Protein AF-A0A1B8A954-F1 (afdb_monomer_lite)

Organism: Fusarium poae (NCBI:txid36050)

Radius of gyration: 18.17 Å; chains: 1; bounding box: 40×39×46 Å

Secondary structure (DSSP, 8-state):
-HHHHHHHHHHHHHH-TTTEEEEEEEESS--S-TTSPPEEEEEEEE--SSHHHHHHHHHTSTTTTTT--GGG--------------PPP--TT-PPP-

Sequence (98 aa):
MAYLIFREHRQRTNREPDYWLCAGVVVEKPTADLHEARFKYSTMIVSAPSKEDVLARLRDDCLYPAHWDVDNAEIEPFISVIRKGIDPPVVDGNLPAK

Foldseek 3Di:
DVVVQVVVLVVVCVVCCQFFVDKDWDFPDDDPDPVPTDTDGIDTDGDDPDPVVVLVVVCVGSCPPVNDPSVPDDDDDDDDDPPPPPPPPPDPDDDDDD

Structure (mmCIF, N/CA/C/O backbone):
data_AF-A0A1B8A954-F1
#
_entry.id   AF-A0A1B8A954-F1
#
loop_
_atom_site.group_PDB
_atom_site.id
_atom_site.type_symbol
_atom_site.label_atom_id
_atom_site.label_alt_id
_atom_site.label_comp_id
_atom_site.label_asym_id
_atom_site.label_entity_id
_atom_site.label_seq_id
_atom_site.pdbx_PDB_ins_code
_atom_site.Cartn_x
_atom_site.Cartn_y
_atom_site.Cartn_z
_atom_site.occupancy
_atom_site.B_iso_or_equiv
_atom_site.auth_seq_id
_atom_site.auth_comp_id
_atom_site.auth_asym_id
_atom_site.au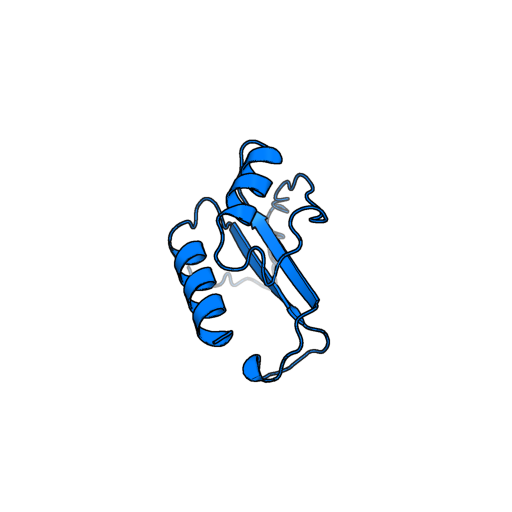th_atom_id
_atom_site.pdbx_PDB_model_num
ATOM 1 N N . MET A 1 1 ? 0.387 4.710 -20.873 1.00 54.06 1 MET A N 1
ATOM 2 C CA . MET A 1 1 ? -0.779 4.515 -19.979 1.00 54.06 1 MET A CA 1
ATOM 3 C C . MET A 1 1 ? -0.390 4.280 -18.521 1.00 54.06 1 MET A C 1
ATOM 5 O O . MET A 1 1 ? -0.962 4.957 -17.682 1.00 54.06 1 MET A O 1
ATOM 9 N N . ALA A 1 2 ? 0.597 3.428 -18.207 1.00 61.91 2 ALA A N 1
ATOM 10 C CA . ALA A 1 2 ? 1.001 3.123 -16.822 1.00 61.91 2 ALA A CA 1
ATOM 11 C C . ALA A 1 2 ? 1.303 4.359 -15.940 1.00 61.91 2 ALA A C 1
ATOM 13 O O . ALA A 1 2 ? 0.857 4.427 -14.801 1.00 61.91 2 ALA A O 1
ATOM 14 N N . TYR A 1 3 ? 1.967 5.390 -16.482 1.00 70.38 3 TYR A N 1
ATOM 15 C CA . TYR A 1 3 ? 2.256 6.634 -15.746 1.00 70.38 3 TYR A CA 1
ATOM 16 C C . TYR A 1 3 ? 1.003 7.343 -15.195 1.00 70.38 3 TYR A C 1
ATOM 18 O O . TYR A 1 3 ? 1.038 7.906 -14.102 1.00 70.38 3 TYR A O 1
ATOM 26 N N . LEU A 1 4 ? -0.114 7.313 -15.932 1.00 77.88 4 LEU A N 1
ATOM 27 C CA . LEU A 1 4 ? -1.354 7.964 -15.502 1.00 77.88 4 LEU A CA 1
ATOM 28 C C . LEU A 1 4 ? -1.988 7.229 -14.316 1.00 77.88 4 LEU A C 1
ATOM 30 O O . LEU A 1 4 ? -2.454 7.892 -13.395 1.00 77.88 4 LEU A O 1
ATOM 34 N N . ILE A 1 5 ? -1.922 5.895 -14.312 1.00 85.56 5 ILE A N 1
ATOM 35 C CA . ILE A 1 5 ? -2.453 5.045 -13.239 1.00 85.56 5 ILE A CA 1
ATOM 36 C C . ILE A 1 5 ? -1.659 5.264 -11.946 1.00 85.56 5 ILE A C 1
ATOM 38 O O . ILE A 1 5 ? -2.246 5.532 -10.905 1.00 85.56 5 ILE A O 1
ATOM 42 N N . PHE A 1 6 ? -0.321 5.275 -12.000 1.00 87.25 6 PHE A N 1
ATOM 43 C CA . PHE A 1 6 ? 0.496 5.557 -10.808 1.00 87.25 6 PHE A CA 1
ATOM 44 C C . PHE A 1 6 ? 0.262 6.964 -10.246 1.00 87.25 6 PHE A C 1
ATOM 46 O O . PHE A 1 6 ? 0.266 7.169 -9.030 1.00 87.25 6 PHE A O 1
ATOM 53 N N . ARG A 1 7 ? 0.037 7.951 -11.122 1.00 90.00 7 ARG A N 1
ATOM 54 C CA . ARG A 1 7 ? -0.309 9.308 -10.695 1.00 90.00 7 ARG A CA 1
ATOM 55 C C . ARG A 1 7 ? -1.670 9.348 -10.004 1.00 90.00 7 ARG A C 1
ATOM 57 O O . ARG A 1 7 ? -1.799 10.060 -9.012 1.00 90.00 7 ARG A O 1
ATOM 64 N N . GLU A 1 8 ? -2.654 8.621 -10.522 1.00 93.50 8 GLU A N 1
ATOM 65 C CA . GLU A 1 8 ? -3.981 8.511 -9.917 1.00 93.50 8 GLU A CA 1
ATOM 66 C C . GLU A 1 8 ? -3.922 7.808 -8.560 1.00 93.50 8 GLU A C 1
ATOM 68 O O . GLU A 1 8 ? -4.420 8.366 -7.585 1.00 93.50 8 GLU A O 1
ATOM 73 N N . HIS A 1 9 ? -3.238 6.663 -8.466 1.00 93.00 9 HIS A N 1
ATOM 74 C CA . HIS A 1 9 ? -3.000 5.965 -7.202 1.00 93.00 9 HIS A CA 1
ATOM 75 C C . HIS A 1 9 ? -2.427 6.927 -6.154 1.00 93.00 9 HIS A C 1
ATOM 77 O O . HIS A 1 9 ? -3.031 7.134 -5.105 1.00 93.00 9 HIS A O 1
ATOM 83 N N . ARG A 1 10 ? -1.343 7.643 -6.489 1.00 92.12 10 ARG A N 1
ATOM 84 C CA . ARG A 1 10 ? -0.732 8.641 -5.594 1.00 92.12 10 ARG A CA 1
ATOM 85 C C . ARG A 1 10 ? -1.695 9.766 -5.191 1.00 92.12 10 ARG A C 1
ATOM 87 O O . ARG A 1 10 ? -1.617 10.297 -4.089 1.00 92.12 10 ARG A O 1
ATOM 94 N N . GLN A 1 11 ? -2.584 10.188 -6.088 1.00 94.31 11 GLN A N 1
ATOM 95 C CA . GLN A 1 11 ? -3.591 11.202 -5.762 1.00 94.31 11 GLN A CA 1
ATOM 96 C C . GLN A 1 11 ? -4.657 10.663 -4.806 1.00 94.31 11 GLN A C 1
ATOM 98 O O . GLN A 1 11 ? -5.090 11.407 -3.929 1.00 94.31 11 GLN A O 1
ATOM 103 N N . ARG A 1 12 ? -5.069 9.399 -4.960 1.00 92.12 12 ARG A N 1
ATOM 104 C CA . ARG A 1 12 ? -5.998 8.728 -4.043 1.00 92.12 12 ARG A CA 1
ATOM 105 C C . ARG A 1 12 ? -5.363 8.566 -2.662 1.00 92.12 12 ARG A C 1
ATOM 107 O O . ARG A 1 12 ? -5.963 9.006 -1.689 1.00 92.12 12 ARG A O 1
ATOM 114 N N . THR A 1 13 ? -4.123 8.074 -2.584 1.00 92.94 13 THR A N 1
ATOM 115 C CA . THR A 1 13 ? -3.424 7.902 -1.299 1.00 92.94 13 THR A CA 1
ATOM 116 C C . THR A 1 13 ? -3.266 9.221 -0.544 1.00 92.94 13 THR A C 1
ATOM 118 O O . THR A 1 13 ? -3.537 9.289 0.649 1.00 92.94 13 THR A O 1
ATOM 121 N N . ASN A 1 14 ? -2.918 10.307 -1.245 1.00 92.19 14 ASN A N 1
ATOM 122 C CA . ASN A 1 14 ? -2.749 11.631 -0.635 1.00 92.19 14 ASN A CA 1
ATOM 123 C C . ASN A 1 14 ? -4.053 12.249 -0.099 1.00 92.19 14 ASN A C 1
ATOM 125 O O . ASN A 1 14 ? -3.990 13.193 0.687 1.00 92.19 14 ASN A O 1
ATOM 129 N N . ARG A 1 15 ? -5.227 11.780 -0.543 1.00 94.12 15 ARG A N 1
ATOM 130 C CA . ARG A 1 15 ? -6.534 12.260 -0.059 1.00 94.12 15 ARG A CA 1
ATOM 131 C C . ARG A 1 15 ? -7.012 11.530 1.192 1.00 94.12 15 ARG A C 1
ATOM 133 O O . ARG A 1 15 ? -7.926 12.016 1.847 1.00 94.12 15 ARG A O 1
ATOM 140 N N . GLU A 1 16 ? -6.396 10.400 1.519 1.00 92.88 16 GLU A N 1
ATOM 141 C CA . GLU A 1 16 ? -6.775 9.528 2.631 1.00 92.88 16 GLU A CA 1
ATOM 142 C C . GLU A 1 16 ? -5.576 9.320 3.580 1.00 92.88 16 GLU A C 1
ATOM 144 O O . GLU A 1 16 ? -5.148 8.182 3.795 1.00 92.88 16 GLU A O 1
ATOM 149 N N . PRO A 1 17 ? -4.992 10.400 4.141 1.00 89.88 17 PRO A N 1
ATOM 150 C CA . PRO A 1 17 ? -3.779 10.305 4.958 1.00 89.88 17 PRO A CA 1
ATOM 151 C C . PRO A 1 17 ? -3.980 9.492 6.245 1.00 89.88 17 PRO A C 1
ATOM 153 O O . PRO A 1 17 ? -3.018 8.941 6.771 1.00 89.88 17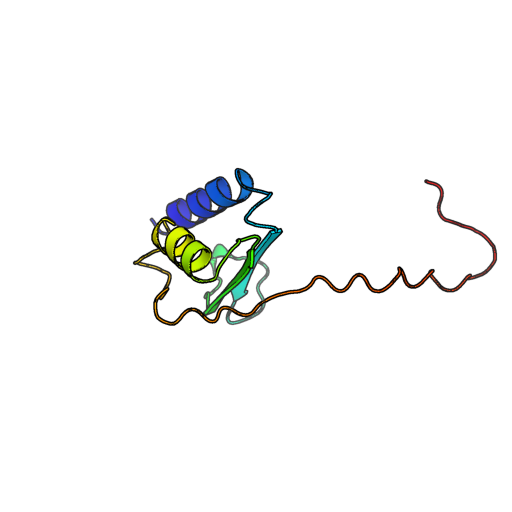 PRO A O 1
ATOM 156 N N . ASP A 1 18 ? -5.220 9.379 6.728 1.00 91.06 18 ASP A 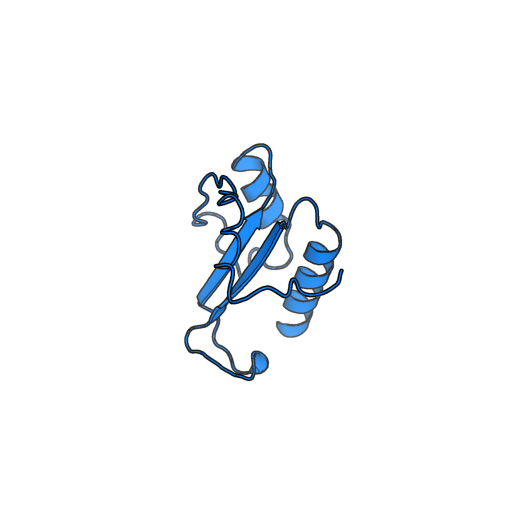N 1
ATOM 157 C CA . ASP A 1 18 ? -5.558 8.581 7.911 1.00 91.06 18 ASP A CA 1
ATOM 158 C C . ASP A 1 18 ? -5.568 7.074 7.622 1.00 91.06 18 ASP A C 1
ATOM 160 O O . ASP A 1 18 ? -5.388 6.275 8.538 1.00 91.06 18 ASP A O 1
ATOM 164 N N . TYR A 1 19 ? -5.760 6.681 6.357 1.00 94.44 19 TYR A N 1
ATOM 165 C CA . TYR A 1 19 ? -5.673 5.288 5.923 1.00 94.44 19 TYR A CA 1
ATOM 166 C C . TYR A 1 19 ? -4.251 4.951 5.461 1.00 94.44 19 TYR A C 1
ATOM 168 O O . TYR A 1 19 ? -3.672 3.986 5.949 1.00 94.44 19 TYR A O 1
ATOM 176 N N . TRP A 1 20 ? -3.655 5.741 4.560 1.00 94.56 20 TRP A N 1
ATOM 177 C CA . TRP A 1 20 ? -2.326 5.482 3.987 1.00 94.56 20 TRP A CA 1
ATOM 178 C C . TRP A 1 20 ? -1.209 6.123 4.817 1.00 94.56 20 TRP A C 1
ATOM 180 O O . TRP A 1 20 ? -0.659 7.160 4.448 1.00 94.56 20 TRP A O 1
ATOM 190 N N . LEU A 1 21 ? -0.842 5.482 5.928 1.00 92.69 21 LEU A N 1
ATOM 191 C CA . LEU A 1 21 ? 0.169 6.002 6.859 1.00 92.69 21 LEU A CA 1
ATOM 192 C C . LEU A 1 21 ? 1.578 6.041 6.244 1.00 92.69 21 LEU A C 1
ATOM 194 O O . LEU A 1 21 ? 2.364 6.946 6.514 1.00 92.69 21 LEU A O 1
ATOM 198 N N . CYS A 1 22 ? 1.910 5.044 5.424 1.00 90.44 22 CYS A N 1
ATOM 199 C CA . CYS A 1 22 ? 3.136 4.992 4.633 1.00 90.44 22 CYS A CA 1
ATOM 200 C C . CYS A 1 22 ? 2.879 4.156 3.379 1.00 90.44 22 CYS A C 1
ATOM 202 O O . CYS A 1 22 ? 2.264 3.097 3.469 1.00 90.44 22 CYS A O 1
ATOM 204 N N . ALA A 1 23 ? 3.352 4.600 2.216 1.00 91.12 23 ALA A N 1
ATOM 205 C CA . ALA A 1 23 ? 3.221 3.855 0.968 1.00 91.12 23 ALA A CA 1
ATOM 206 C C . ALA A 1 23 ? 4.465 4.045 0.097 1.00 91.12 23 ALA A C 1
ATOM 208 O O . ALA A 1 23 ? 4.980 5.155 -0.047 1.00 91.12 23 ALA A O 1
ATOM 209 N N . GLY A 1 24 ? 4.939 2.958 -0.506 1.00 88.88 24 GLY A N 1
ATOM 210 C CA . GLY A 1 24 ? 6.104 2.972 -1.376 1.00 88.88 24 GLY A CA 1
ATOM 211 C C . GLY A 1 24 ? 6.149 1.782 -2.325 1.00 88.88 24 GLY A C 1
ATOM 212 O O . GLY A 1 24 ? 5.426 0.796 -2.180 1.00 88.88 24 GLY A O 1
ATOM 213 N N . VAL A 1 25 ? 7.029 1.883 -3.316 1.00 89.69 25 VAL A N 1
ATOM 214 C CA . VAL A 1 25 ? 7.333 0.802 -4.255 1.00 89.69 25 VAL A CA 1
ATOM 215 C C . VAL A 1 25 ? 8.741 0.291 -4.000 1.00 89.69 25 VAL A C 1
ATOM 217 O O . VAL A 1 25 ? 9.669 1.070 -3.781 1.00 89.69 25 VAL A O 1
ATOM 220 N N . VAL A 1 26 ? 8.908 -1.024 -4.042 1.00 90.81 26 VAL A N 1
ATOM 221 C CA . VAL A 1 26 ? 10.219 -1.662 -4.003 1.00 90.81 26 VAL A CA 1
ATOM 222 C C . VAL A 1 26 ? 10.692 -1.888 -5.432 1.00 90.81 26 VAL A C 1
ATOM 224 O O . VAL A 1 26 ? 10.010 -2.521 -6.238 1.00 90.81 26 VAL A O 1
ATOM 227 N N . VAL A 1 27 ? 11.871 -1.359 -5.751 1.00 91.06 27 VAL A N 1
ATOM 228 C CA . VAL A 1 27 ? 12.504 -1.467 -7.073 1.00 91.06 27 VAL A CA 1
ATOM 229 C C . VAL A 1 27 ? 13.468 -2.654 -7.132 1.00 91.06 27 VAL A C 1
ATOM 231 O O . VAL A 1 27 ? 14.019 -3.083 -6.118 1.00 91.06 27 VAL A O 1
ATOM 234 N N . GLU A 1 28 ? 13.701 -3.204 -8.325 1.00 91.62 28 GLU A N 1
ATOM 235 C CA . GLU A 1 28 ? 14.635 -4.321 -8.505 1.00 91.62 28 GLU A CA 1
ATOM 236 C C . GLU A 1 28 ? 16.084 -3.940 -8.187 1.00 91.62 28 GLU A C 1
ATOM 238 O O . GLU A 1 28 ? 16.810 -4.745 -7.597 1.00 91.62 28 GLU A O 1
ATOM 243 N N . LYS A 1 29 ? 16.486 -2.724 -8.570 1.00 89.94 29 LYS A N 1
ATOM 244 C CA . LYS A 1 29 ? 17.813 -2.145 -8.349 1.00 89.94 29 LYS A CA 1
ATOM 245 C C . LYS A 1 29 ? 17.663 -0.674 -7.946 1.00 89.94 29 LYS A C 1
ATOM 247 O O . LYS A 1 29 ? 16.764 -0.017 -8.473 1.00 89.94 29 LYS A O 1
ATOM 252 N N . PRO A 1 30 ? 18.526 -0.145 -7.059 1.00 87.44 30 PRO A N 1
ATOM 253 C CA . PRO A 1 30 ? 18.563 1.285 -6.772 1.00 87.44 30 PRO A CA 1
ATOM 254 C C . PRO A 1 30 ? 18.741 2.094 -8.061 1.00 87.44 30 PRO A C 1
ATOM 256 O O . PRO A 1 30 ? 19.574 1.749 -8.897 1.00 87.44 30 PRO A O 1
ATOM 259 N N . THR A 1 31 ? 17.965 3.161 -8.217 1.00 83.69 31 THR A N 1
ATOM 260 C CA . THR A 1 31 ? 18.025 4.057 -9.376 1.00 83.69 31 THR A CA 1
ATOM 261 C C . THR A 1 31 ? 17.732 5.486 -8.941 1.00 83.69 31 THR A C 1
ATOM 263 O O . THR A 1 31 ? 16.983 5.705 -7.988 1.00 83.69 31 THR A O 1
ATOM 266 N N . ALA A 1 32 ? 18.341 6.449 -9.631 1.00 82.75 32 ALA A N 1
ATOM 267 C CA . ALA A 1 32 ? 18.041 7.866 -9.462 1.00 82.75 32 ALA A CA 1
ATOM 268 C C . ALA A 1 32 ? 16.781 8.285 -10.240 1.00 82.75 32 ALA A C 1
ATOM 270 O O . ALA A 1 32 ? 16.120 9.243 -9.846 1.00 82.75 32 ALA A O 1
ATOM 271 N N . ASP A 1 33 ? 16.436 7.557 -11.309 1.00 82.44 33 ASP A N 1
ATOM 272 C CA . ASP A 1 33 ? 15.238 7.794 -12.113 1.00 82.44 33 ASP A CA 1
ATOM 273 C C . ASP A 1 33 ? 14.257 6.620 -11.989 1.00 82.44 33 ASP A C 1
ATOM 275 O O . ASP A 1 33 ? 14.557 5.476 -12.345 1.00 82.44 33 ASP A O 1
ATOM 279 N N . LEU A 1 34 ? 13.063 6.915 -11.473 1.00 75.50 34 LEU A N 1
ATOM 280 C CA . LEU A 1 34 ? 11.985 5.943 -11.313 1.00 75.50 34 LEU A CA 1
ATOM 281 C C . LEU A 1 34 ? 11.272 5.612 -12.629 1.00 75.50 34 LEU A C 1
ATOM 283 O O . LEU A 1 34 ? 10.576 4.601 -12.687 1.00 75.50 34 LEU A O 1
ATOM 287 N N . HIS A 1 35 ? 11.438 6.415 -13.683 1.00 78.56 35 HIS A N 1
ATOM 288 C CA . HIS A 1 35 ? 10.858 6.135 -14.997 1.00 78.56 35 HIS A CA 1
ATOM 289 C C . HIS A 1 35 ? 11.497 4.920 -15.681 1.00 78.56 35 HIS A C 1
ATOM 291 O O . HIS A 1 35 ? 10.832 4.244 -16.464 1.00 78.56 35 HIS A O 1
ATOM 297 N N . GLU A 1 36 ? 12.751 4.616 -15.345 1.00 80.06 36 GLU A N 1
ATOM 298 C CA . GLU A 1 36 ? 13.495 3.458 -15.855 1.00 80.06 36 GLU A CA 1
ATOM 299 C C . GLU A 1 36 ? 13.498 2.275 -14.870 1.00 80.06 36 GLU A C 1
ATOM 301 O O . GLU A 1 36 ? 14.037 1.203 -15.156 1.00 80.06 36 GLU A O 1
ATOM 306 N N . ALA A 1 37 ? 12.896 2.452 -13.691 1.00 84.31 37 ALA A N 1
ATOM 307 C CA . ALA A 1 37 ? 12.878 1.439 -12.649 1.00 84.31 37 ALA A CA 1
ATOM 308 C C . ALA A 1 37 ? 11.973 0.258 -13.014 1.00 84.31 37 ALA A C 1
ATOM 310 O O . ALA A 1 37 ? 10.834 0.418 -13.452 1.00 84.31 37 ALA A O 1
ATOM 311 N N . ARG A 1 38 ? 12.444 -0.953 -12.708 1.00 86.56 38 ARG A N 1
ATOM 312 C CA . ARG A 1 38 ? 11.589 -2.141 -12.636 1.00 86.56 38 ARG A CA 1
ATOM 313 C C . ARG A 1 38 ? 11.057 -2.301 -11.216 1.00 86.56 38 ARG A C 1
ATOM 315 O O . ARG A 1 38 ? 11.843 -2.330 -10.267 1.00 86.56 38 ARG A O 1
ATOM 322 N N . PHE A 1 39 ? 9.739 -2.394 -11.071 1.00 88.19 39 PHE A N 1
ATOM 323 C CA . PHE A 1 39 ? 9.064 -2.549 -9.781 1.00 88.19 39 PHE A CA 1
ATOM 324 C C . PHE A 1 39 ? 8.900 -4.027 -9.425 1.00 88.19 39 PHE A C 1
ATOM 326 O O . PHE A 1 39 ? 8.518 -4.827 -10.274 1.00 88.19 39 PHE A O 1
ATOM 333 N N . LYS A 1 40 ? 9.190 -4.378 -8.168 1.00 90.31 40 LYS A N 1
ATOM 334 C CA . LYS A 1 40 ? 8.995 -5.726 -7.618 1.00 90.31 40 LYS A CA 1
ATOM 335 C C . LYS A 1 40 ? 7.624 -5.865 -6.965 1.00 90.31 40 LYS A C 1
ATOM 337 O O . LYS A 1 40 ? 6.872 -6.760 -7.318 1.00 90.31 40 LYS A O 1
ATOM 342 N N . TYR A 1 41 ? 7.322 -4.993 -6.007 1.00 91.38 41 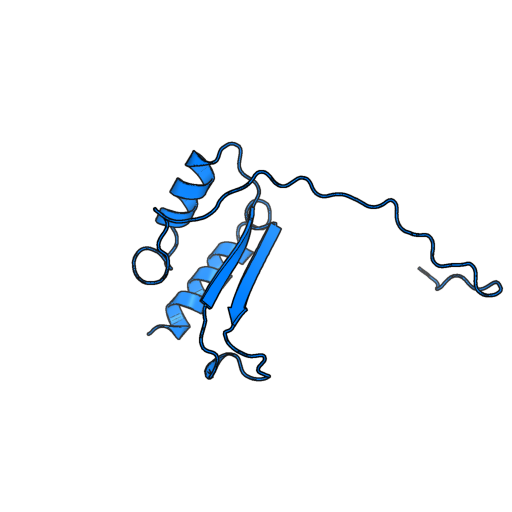TYR A N 1
ATOM 343 C CA . TYR A 1 41 ? 6.075 -5.002 -5.243 1.00 91.38 41 TYR A CA 1
ATOM 344 C C . TYR A 1 41 ? 5.858 -3.649 -4.556 1.00 91.38 41 TYR A C 1
ATOM 346 O O . TYR A 1 41 ? 6.774 -2.826 -4.467 1.00 91.38 41 TYR A O 1
ATOM 354 N N . SER A 1 42 ? 4.644 -3.419 -4.062 1.00 92.81 42 SER A N 1
ATOM 355 C CA . SER A 1 42 ? 4.312 -2.282 -3.200 1.00 92.81 42 SER A CA 1
ATOM 356 C C . SER A 1 42 ? 4.476 -2.669 -1.730 1.00 92.81 42 SER A C 1
ATOM 358 O O . SER A 1 42 ? 4.199 -3.802 -1.353 1.00 92.81 42 SER A O 1
ATOM 360 N N . THR A 1 43 ? 4.913 -1.730 -0.894 1.00 94.75 43 THR A N 1
ATOM 361 C CA . THR A 1 43 ? 4.931 -1.875 0.567 1.00 94.75 43 THR A CA 1
ATOM 362 C C . THR A 1 43 ? 4.202 -0.700 1.198 1.00 94.75 43 THR A C 1
ATOM 364 O O . THR A 1 43 ? 4.302 0.434 0.719 1.00 94.75 43 THR A O 1
ATOM 367 N N . MET A 1 44 ? 3.421 -0.976 2.236 1.00 94.69 44 MET A N 1
ATOM 368 C CA . MET A 1 44 ? 2.538 0.008 2.841 1.00 94.69 44 MET A CA 1
ATOM 369 C C . MET A 1 44 ? 2.295 -0.283 4.317 1.00 94.69 44 MET A C 1
ATOM 371 O O . MET A 1 44 ? 2.277 -1.434 4.744 1.00 94.69 44 MET A O 1
ATOM 375 N N . ILE A 1 45 ? 2.075 0.784 5.076 1.00 95.44 45 ILE A N 1
ATOM 376 C CA . ILE A 1 45 ? 1.497 0.749 6.414 1.00 95.44 45 ILE A CA 1
ATOM 377 C C . ILE A 1 45 ? 0.149 1.445 6.290 1.00 95.44 45 ILE A C 1
ATOM 379 O O . ILE A 1 45 ? 0.094 2.603 5.868 1.00 95.44 45 ILE A O 1
ATOM 383 N N . VAL A 1 46 ? -0.922 0.736 6.640 1.00 95.69 46 VAL A N 1
ATOM 384 C CA . VAL A 1 46 ? -2.289 1.250 6.549 1.00 95.69 46 VAL A CA 1
ATOM 385 C C . VAL A 1 46 ? -3.011 1.160 7.887 1.00 95.69 46 VAL A C 1
ATOM 387 O O . VAL A 1 46 ? -2.704 0.293 8.705 1.00 95.69 46 VAL A O 1
ATOM 390 N N . SER A 1 47 ? -3.968 2.058 8.106 1.00 95.62 47 SER A N 1
ATOM 391 C CA . SER A 1 47 ? -4.880 2.018 9.249 1.00 95.62 47 SER A CA 1
ATOM 392 C C . SER A 1 47 ? -6.215 1.417 8.817 1.00 95.62 47 SER A C 1
ATOM 394 O O . SER A 1 47 ? -6.922 2.000 7.998 1.00 95.62 47 SER A O 1
ATOM 396 N N . ALA A 1 48 ? -6.564 0.252 9.355 1.00 96.19 48 ALA A N 1
ATOM 397 C CA . ALA A 1 48 ? -7.822 -0.428 9.062 1.00 96.19 48 ALA A CA 1
ATOM 398 C C . ALA A 1 48 ? -8.296 -1.235 10.283 1.00 96.19 48 ALA A C 1
ATOM 400 O O . ALA A 1 48 ? -7.459 -1.692 11.066 1.00 96.19 48 ALA A O 1
ATOM 401 N N . PRO A 1 49 ? -9.616 -1.439 10.458 1.00 95.31 49 PRO A N 1
ATOM 402 C CA . PRO A 1 49 ? -10.134 -2.201 11.591 1.00 95.31 49 PRO A CA 1
ATOM 403 C C . PRO A 1 49 ? -9.990 -3.719 11.420 1.00 95.31 49 PRO A C 1
ATOM 405 O O . PRO A 1 49 ? -10.043 -4.445 12.412 1.00 95.31 49 PRO A O 1
ATOM 408 N N . SER A 1 50 ? -9.795 -4.208 10.192 1.00 96.25 50 SER A N 1
ATOM 409 C CA . SER A 1 50 ? -9.639 -5.633 9.894 1.00 96.25 50 SER A CA 1
ATOM 410 C C . SER A 1 50 ? -8.785 -5.877 8.646 1.00 96.25 50 SER A C 1
ATOM 412 O O . SER A 1 50 ? -8.540 -4.966 7.851 1.00 96.25 50 SER A O 1
ATOM 414 N N . LYS A 1 51 ? -8.346 -7.127 8.449 1.00 95.75 51 LYS A N 1
ATOM 415 C CA . LYS A 1 51 ? -7.648 -7.551 7.224 1.00 95.75 51 LYS A CA 1
ATOM 416 C C . LYS A 1 51 ? -8.581 -7.500 6.012 1.00 95.75 51 LYS A C 1
ATOM 418 O O . LYS A 1 51 ? -8.149 -7.182 4.907 1.00 95.75 51 LYS A O 1
ATOM 423 N N . GLU A 1 52 ? -9.855 -7.801 6.216 1.00 96.56 52 GLU A N 1
ATOM 424 C CA . GLU A 1 52 ? -10.895 -7.800 5.193 1.00 96.56 52 GLU A CA 1
ATOM 425 C C . GLU A 1 52 ? -11.102 -6.394 4.623 1.00 96.56 52 GLU A C 1
ATOM 427 O O . GLU A 1 52 ? -11.195 -6.241 3.405 1.00 96.56 52 GLU A O 1
ATOM 432 N N . ASP A 1 53 ? -11.076 -5.368 5.478 1.00 96.69 53 ASP A N 1
ATOM 433 C CA . ASP A 1 53 ? -11.163 -3.968 5.051 1.00 96.69 53 ASP A CA 1
ATOM 434 C C . ASP A 1 53 ? -9.940 -3.544 4.230 1.00 96.69 53 ASP A C 1
ATOM 436 O O . ASP A 1 53 ? -10.083 -2.842 3.226 1.00 96.69 53 ASP A O 1
ATOM 440 N N . VAL A 1 54 ? -8.742 -4.024 4.594 1.00 97.06 54 VAL A N 1
ATOM 441 C CA . VAL A 1 54 ? -7.529 -3.800 3.790 1.00 97.06 54 VAL A CA 1
ATOM 442 C C . VAL A 1 54 ? -7.701 -4.408 2.402 1.00 97.06 54 VAL A C 1
ATOM 444 O O . VAL A 1 54 ? -7.513 -3.725 1.397 1.00 97.06 54 VAL A O 1
ATOM 447 N N . LEU A 1 55 ? -8.107 -5.678 2.323 1.00 97.00 55 LEU A N 1
ATOM 448 C CA . LEU A 1 55 ? -8.305 -6.368 1.048 1.00 97.00 55 LEU A CA 1
ATOM 449 C C . LEU A 1 55 ? -9.386 -5.695 0.192 1.00 97.00 55 LEU A C 1
ATOM 451 O O . LEU A 1 55 ? -9.206 -5.555 -1.017 1.00 97.00 55 LEU A O 1
ATOM 455 N N . ALA A 1 56 ? -10.494 -5.260 0.796 1.00 96.56 56 ALA A N 1
ATOM 456 C CA . ALA A 1 56 ? -11.545 -4.528 0.097 1.00 96.56 56 ALA A CA 1
ATOM 457 C C . ALA A 1 56 ? -11.015 -3.208 -0.482 1.00 96.56 56 ALA A C 1
ATOM 459 O O . ALA A 1 56 ? -11.219 -2.932 -1.665 1.00 96.56 56 ALA A O 1
ATOM 460 N N . ARG A 1 57 ? -10.258 -2.435 0.308 1.00 95.75 57 ARG A N 1
ATOM 461 C CA . ARG A 1 57 ? -9.675 -1.170 -0.150 1.00 95.75 57 ARG A CA 1
ATOM 462 C C . ARG A 1 57 ? -8.626 -1.363 -1.245 1.00 95.75 57 ARG A C 1
ATOM 464 O O . ARG A 1 57 ? -8.562 -0.535 -2.153 1.00 95.75 57 ARG A O 1
ATOM 471 N N . LEU A 1 58 ? -7.824 -2.429 -1.186 1.00 95.56 58 LEU A N 1
ATOM 472 C CA . LEU A 1 58 ? -6.849 -2.760 -2.231 1.00 95.56 58 LEU A CA 1
ATOM 473 C C . LEU A 1 58 ? -7.527 -3.139 -3.553 1.00 95.56 58 LEU A C 1
ATOM 475 O O . LEU A 1 58 ? -7.056 -2.723 -4.609 1.00 95.56 58 LEU A O 1
ATOM 479 N N . ARG A 1 59 ? -8.644 -3.879 -3.505 1.00 97.06 59 ARG A N 1
ATOM 480 C CA . ARG A 1 59 ? -9.427 -4.233 -4.704 1.00 97.06 59 ARG A CA 1
ATOM 481 C C . ARG A 1 59 ? -10.145 -3.036 -5.339 1.00 97.06 59 ARG A C 1
ATOM 483 O O . ARG A 1 59 ? -10.450 -3.090 -6.524 1.00 97.06 59 ARG A O 1
ATOM 490 N N . ASP A 1 60 ? -10.394 -1.970 -4.581 1.00 95.94 60 ASP A N 1
ATOM 491 C CA . ASP A 1 60 ? -10.969 -0.710 -5.083 1.00 95.94 60 ASP A CA 1
ATOM 492 C C . ASP A 1 60 ? -9.918 0.247 -5.700 1.00 95.94 60 ASP A C 1
ATOM 494 O O . ASP A 1 60 ? -10.244 1.255 -6.337 1.00 95.94 60 ASP A O 1
ATOM 498 N N . ASP A 1 61 ? -8.622 -0.043 -5.538 1.00 95.38 61 ASP A N 1
ATOM 499 C CA . ASP A 1 61 ? -7.565 0.800 -6.094 1.00 95.38 61 ASP A CA 1
ATOM 500 C C . ASP A 1 61 ? -7.394 0.612 -7.610 1.00 95.38 61 ASP A C 1
ATOM 502 O O . ASP A 1 61 ? -7.515 -0.486 -8.144 1.00 95.38 61 ASP A O 1
ATOM 506 N N . CYS A 1 62 ? -7.018 1.688 -8.307 1.00 94.62 62 CYS A N 1
ATOM 507 C CA . CYS A 1 62 ? -6.739 1.676 -9.745 1.00 94.62 62 CYS A CA 1
ATOM 508 C C . CYS A 1 62 ? -5.553 0.784 -10.160 1.00 94.62 62 CYS A C 1
ATOM 510 O O . CYS A 1 62 ? -5.389 0.504 -11.349 1.00 94.62 62 CYS A O 1
ATOM 512 N N . LEU A 1 63 ? -4.713 0.352 -9.212 1.00 93.06 63 LEU A N 1
ATOM 513 C CA . LEU A 1 63 ? -3.661 -0.636 -9.452 1.00 93.06 63 LEU A CA 1
ATOM 514 C C . LEU A 1 63 ? -4.194 -2.077 -9.508 1.00 93.06 63 LEU A C 1
ATOM 516 O O . LEU A 1 63 ? -3.560 -2.926 -10.137 1.00 93.06 63 LEU A O 1
ATOM 520 N N . TYR A 1 64 ? -5.361 -2.367 -8.931 1.00 95.00 64 TYR A N 1
ATOM 521 C CA . TYR A 1 64 ? -6.034 -3.654 -9.093 1.00 95.00 64 TYR A CA 1
ATOM 522 C C . TYR A 1 64 ? -6.955 -3.634 -10.333 1.00 95.00 64 TYR A C 1
ATOM 524 O O . TYR A 1 64 ? -7.597 -2.619 -10.606 1.00 95.00 64 TYR A O 1
ATOM 532 N N . PRO A 1 65 ? -7.043 -4.723 -11.124 1.00 93.69 65 PRO A N 1
ATOM 533 C CA . PRO A 1 65 ? -6.316 -5.993 -11.003 1.00 93.69 65 PRO A CA 1
ATOM 534 C C . PRO A 1 65 ? -5.003 -6.049 -11.801 1.00 93.69 65 PRO A C 1
ATOM 536 O O . PRO A 1 65 ? -4.317 -7.064 -11.789 1.00 93.69 65 PRO A O 1
ATOM 539 N N . ALA A 1 66 ? -4.654 -4.997 -12.546 1.00 91.62 66 ALA A N 1
ATOM 540 C CA . ALA A 1 66 ? -3.590 -5.072 -13.551 1.00 91.62 66 ALA A CA 1
ATOM 541 C C . ALA A 1 66 ? -2.163 -5.110 -12.972 1.00 91.62 66 ALA A C 1
ATOM 543 O O . ALA A 1 66 ? -1.256 -5.641 -13.612 1.00 91.62 66 ALA A O 1
ATOM 544 N N . HIS A 1 67 ? -1.947 -4.514 -11.799 1.00 90.88 67 HIS A N 1
ATOM 545 C CA . HIS A 1 67 ? -0.626 -4.343 -11.191 1.00 90.88 67 HIS A CA 1
ATOM 546 C C . HIS A 1 67 ? -0.487 -5.004 -9.820 1.00 90.88 67 HIS A C 1
ATOM 548 O O . HIS A 1 67 ? 0.639 -5.231 -9.378 1.00 90.88 67 HIS A O 1
ATOM 554 N N . TRP A 1 68 ? -1.598 -5.310 -9.153 1.00 92.62 68 TRP A N 1
ATOM 555 C CA . TRP A 1 68 ? -1.602 -5.956 -7.847 1.00 92.62 68 TRP A CA 1
ATOM 556 C C . TRP A 1 68 ? -2.291 -7.309 -7.889 1.00 92.62 68 TRP A C 1
ATOM 558 O O . TRP A 1 68 ? -3.423 -7.430 -8.352 1.00 92.62 68 TRP A O 1
ATOM 568 N N . ASP A 1 69 ? -1.620 -8.294 -7.303 1.00 94.25 69 ASP A N 1
ATOM 569 C CA . ASP A 1 69 ? -2.205 -9.573 -6.932 1.00 94.25 69 ASP A CA 1
ATOM 570 C C . ASP A 1 69 ? -2.670 -9.497 -5.472 1.00 94.25 69 ASP A C 1
ATOM 572 O O . ASP A 1 69 ? -1.925 -9.787 -4.537 1.00 94.25 69 ASP A O 1
ATOM 576 N N . VAL A 1 70 ? -3.895 -9.005 -5.273 1.00 95.56 70 VAL A N 1
ATOM 577 C CA . VAL A 1 70 ? -4.456 -8.792 -3.928 1.00 95.56 70 VAL A CA 1
ATOM 578 C C . VAL A 1 70 ? -4.766 -10.113 -3.224 1.00 95.56 70 VAL A C 1
ATOM 580 O O . VAL A 1 70 ? -4.731 -10.171 -1.997 1.00 95.56 70 VAL A O 1
ATOM 583 N N . ASP A 1 71 ? -5.030 -11.184 -3.974 1.00 92.94 71 ASP A N 1
ATOM 584 C CA . ASP A 1 71 ? -5.357 -12.489 -3.394 1.00 92.94 71 ASP A CA 1
ATOM 585 C C . ASP A 1 71 ? -4.126 -13.159 -2.760 1.00 92.94 71 ASP A C 1
ATOM 587 O O . ASP A 1 71 ? -4.273 -13.945 -1.824 1.00 92.94 71 ASP A O 1
ATOM 591 N N . ASN A 1 72 ? -2.919 -12.780 -3.197 1.00 93.94 72 ASN A N 1
ATOM 592 C CA . ASN A 1 72 ? -1.644 -13.196 -2.607 1.00 93.94 72 ASN A CA 1
ATOM 593 C C . ASN A 1 72 ? -0.954 -12.085 -1.788 1.00 93.94 72 ASN A C 1
ATOM 595 O O . ASN A 1 72 ? 0.238 -12.185 -1.497 1.00 93.94 72 ASN A O 1
ATOM 599 N N . ALA A 1 73 ? -1.669 -11.021 -1.403 1.00 95.38 73 ALA A N 1
ATOM 600 C CA . ALA A 1 73 ? -1.095 -9.953 -0.587 1.00 95.38 73 ALA A CA 1
ATOM 601 C C . ALA A 1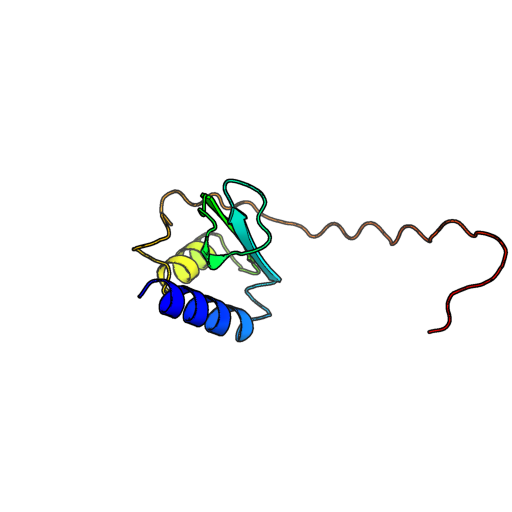 73 ? -0.759 -10.433 0.839 1.00 95.38 73 ALA A C 1
ATOM 603 O O . ALA A 1 73 ? -1.612 -10.958 1.563 1.00 95.38 73 ALA A O 1
ATOM 604 N N . GLU A 1 74 ? 0.478 -10.187 1.272 1.00 96.25 74 GLU A N 1
ATOM 605 C CA . GLU A 1 74 ? 0.921 -10.414 2.649 1.00 96.25 74 GLU A CA 1
ATOM 606 C C . GLU A 1 74 ? 0.470 -9.246 3.538 1.00 96.25 74 GLU A C 1
ATOM 608 O O . GLU A 1 74 ? 0.829 -8.091 3.304 1.00 96.25 74 GLU A O 1
ATOM 613 N N . ILE A 1 75 ? -0.349 -9.542 4.552 1.00 96.31 75 ILE A N 1
ATOM 614 C CA . ILE A 1 75 ? -0.919 -8.543 5.464 1.00 96.31 75 ILE A CA 1
ATOM 615 C C . ILE A 1 75 ? -0.685 -9.016 6.891 1.00 96.31 75 ILE A C 1
ATOM 617 O O . ILE A 1 75 ? -1.255 -10.027 7.306 1.00 96.31 75 ILE A O 1
ATOM 621 N N . GLU A 1 76 ? 0.104 -8.242 7.630 1.00 96.06 76 GLU A N 1
ATOM 622 C CA . GLU A 1 76 ? 0.452 -8.490 9.026 1.00 96.06 76 GLU A CA 1
ATOM 623 C C . GLU A 1 76 ? 0.039 -7.299 9.904 1.00 96.06 76 GLU A C 1
ATOM 625 O O . GLU A 1 76 ? 0.198 -6.146 9.484 1.00 96.06 76 GLU A O 1
ATOM 630 N N . PRO A 1 77 ? -0.464 -7.532 11.131 1.00 94.12 77 PRO A N 1
ATOM 631 C CA . PRO A 1 77 ? -0.700 -6.461 12.088 1.00 94.12 77 PRO A CA 1
ATOM 632 C C . PRO A 1 77 ? 0.593 -5.701 12.393 1.00 94.12 77 PRO A C 1
ATOM 634 O O . PRO A 1 77 ? 1.613 -6.287 12.757 1.00 94.12 77 PRO A O 1
ATOM 637 N N . PHE A 1 78 ? 0.538 -4.375 12.300 1.00 92.44 78 PHE A N 1
ATOM 638 C CA . PHE A 1 78 ? 1.668 -3.505 12.599 1.00 92.44 78 PHE A CA 1
ATOM 639 C C . PHE A 1 78 ? 1.376 -2.645 13.828 1.00 92.44 78 PHE A C 1
ATOM 641 O O . PHE A 1 78 ? 0.353 -1.966 13.900 1.00 92.44 78 PHE A O 1
ATOM 648 N N . ILE A 1 79 ? 2.307 -2.631 14.782 1.00 86.25 79 ILE A N 1
ATOM 649 C CA . ILE A 1 79 ? 2.295 -1.702 15.913 1.00 86.25 79 ILE A CA 1
ATOM 650 C C . ILE A 1 79 ? 3.489 -0.774 15.742 1.00 86.25 79 ILE A C 1
ATOM 652 O O . ILE A 1 79 ? 4.637 -1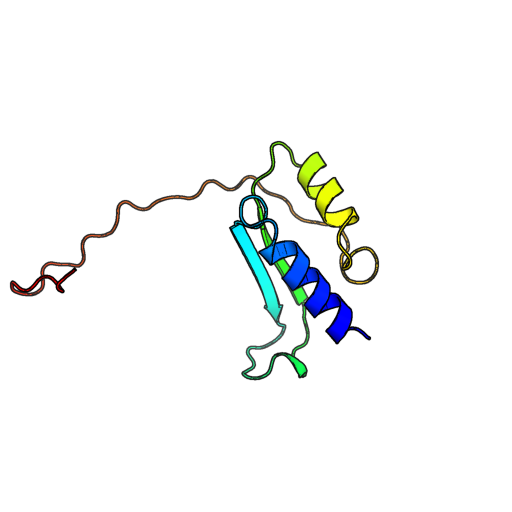.222 15.744 1.00 86.25 79 ILE A O 1
ATOM 656 N N . SER A 1 80 ? 3.222 0.528 15.618 1.00 80.62 80 SER A N 1
ATOM 657 C CA . SER A 1 80 ? 4.285 1.528 15.607 1.00 80.62 80 SER A CA 1
ATOM 658 C C . SER A 1 80 ? 5.001 1.513 16.953 1.00 80.62 80 SER A C 1
ATOM 660 O O . SER A 1 80 ? 4.469 1.950 17.976 1.00 80.62 80 SER A O 1
ATOM 662 N N . VAL A 1 81 ? 6.224 0.994 16.960 1.00 77.75 81 VAL A N 1
ATOM 663 C CA . VAL A 1 81 ? 7.102 1.098 18.117 1.00 77.75 81 VAL A CA 1
ATOM 664 C C . VAL A 1 81 ? 7.708 2.495 18.120 1.00 77.75 81 VAL A C 1
ATOM 666 O O . VAL A 1 81 ? 8.736 2.752 17.493 1.00 77.75 81 VAL A O 1
ATOM 669 N N . ILE A 1 82 ? 7.092 3.420 18.858 1.00 58.59 82 ILE A N 1
ATOM 670 C CA . ILE A 1 82 ? 7.817 4.609 19.304 1.00 58.59 82 ILE A CA 1
ATOM 671 C C . ILE A 1 82 ? 8.918 4.084 20.223 1.00 58.59 82 ILE A C 1
ATOM 673 O O . ILE A 1 82 ? 8.695 3.815 21.405 1.00 58.59 82 ILE A O 1
ATOM 677 N N . ARG A 1 83 ? 10.137 3.924 19.695 1.00 51.56 83 ARG A N 1
ATOM 678 C CA . ARG A 1 83 ? 11.305 4.005 20.566 1.00 51.56 83 ARG A CA 1
ATOM 679 C C . ARG A 1 83 ? 11.198 5.395 21.172 1.00 51.56 83 ARG A C 1
ATOM 681 O O . ARG A 1 83 ? 11.218 6.369 20.422 1.00 51.56 83 ARG A O 1
ATOM 688 N N . LYS A 1 84 ? 11.003 5.481 22.496 1.00 48.81 84 LYS A N 1
ATOM 689 C CA . LYS A 1 84 ? 11.239 6.713 23.264 1.00 48.81 84 LYS A CA 1
ATOM 690 C C . LYS A 1 84 ? 12.442 7.380 22.603 1.00 48.81 84 LYS A C 1
ATOM 692 O O . LYS A 1 84 ? 13.438 6.672 22.420 1.00 48.81 84 LYS A O 1
ATOM 697 N N . GLY A 1 85 ? 12.290 8.622 22.129 1.00 49.12 85 GLY A N 1
ATOM 698 C CA . GLY A 1 85 ? 13.349 9.299 21.384 1.00 49.12 85 GLY A CA 1
ATOM 699 C C . GLY A 1 85 ? 14.661 9.025 22.100 1.00 49.12 85 GLY A C 1
ATOM 700 O O . GLY A 1 85 ? 14.736 9.214 23.313 1.00 49.12 85 GLY A O 1
ATOM 701 N N . ILE A 1 86 ? 15.629 8.430 21.400 1.00 52.50 86 ILE A N 1
ATOM 702 C CA . ILE A 1 86 ? 16.976 8.366 21.949 1.00 52.50 86 ILE A CA 1
ATOM 703 C C . ILE A 1 86 ? 17.346 9.835 22.035 1.00 52.50 86 ILE A C 1
ATOM 705 O O . ILE A 1 86 ? 17.537 10.462 20.991 1.00 52.50 86 ILE A O 1
ATOM 709 N N . ASP A 1 87 ? 17.313 10.396 23.246 1.00 55.78 87 ASP A N 1
ATOM 710 C CA . ASP A 1 87 ? 17.856 11.723 23.474 1.00 55.78 87 ASP A CA 1
ATOM 711 C C . ASP A 1 87 ? 19.239 11.697 22.820 1.00 55.78 87 ASP A C 1
ATOM 713 O O . ASP A 1 87 ? 20.018 10.771 23.099 1.00 55.78 87 ASP A O 1
ATOM 717 N N . PRO A 1 88 ? 19.527 12.603 21.867 1.00 54.81 88 PRO A N 1
ATOM 718 C CA . PRO A 1 88 ? 20.851 12.646 21.279 1.00 54.81 88 PRO A CA 1
ATOM 719 C C . PRO A 1 88 ? 21.850 12.715 22.440 1.00 54.81 88 PRO A C 1
ATOM 721 O O . PRO A 1 88 ? 21.573 13.418 23.419 1.00 54.81 88 PRO A O 1
ATOM 724 N N . PRO A 1 89 ? 22.968 11.963 22.399 1.00 57.03 89 PRO A N 1
ATOM 725 C CA . PRO A 1 89 ? 23.970 12.077 23.445 1.00 57.03 89 PRO A CA 1
ATOM 726 C C . PRO A 1 89 ? 24.288 13.561 23.608 1.00 57.03 89 PRO A C 1
ATOM 728 O O . PRO A 1 89 ? 24.487 14.263 22.616 1.00 57.03 89 PRO A O 1
ATOM 731 N N . VAL A 1 90 ? 24.248 14.047 24.848 1.00 56.88 90 VAL A N 1
ATOM 732 C CA . VAL A 1 90 ? 24.621 15.421 25.171 1.00 56.88 90 VAL A CA 1
ATOM 733 C C . VAL A 1 90 ? 26.084 15.577 24.767 1.00 56.88 90 VAL A C 1
ATOM 735 O O . VAL A 1 90 ? 26.980 15.163 25.495 1.00 56.88 90 VAL A O 1
ATOM 738 N N . VAL A 1 91 ? 26.325 16.111 23.571 1.00 61.62 91 VAL A N 1
ATOM 739 C CA . VAL A 1 91 ? 27.645 16.560 23.143 1.00 61.62 91 VAL A CA 1
ATOM 740 C C . VAL A 1 91 ? 27.709 18.031 23.524 1.00 61.62 91 VAL A C 1
ATOM 742 O O . VAL A 1 91 ? 27.081 18.864 22.878 1.00 61.62 91 VAL A O 1
ATOM 745 N N . ASP A 1 92 ? 28.367 18.304 24.649 1.00 60.44 92 ASP A N 1
ATOM 746 C CA . ASP A 1 92 ? 28.780 19.624 25.133 1.00 60.44 92 ASP A CA 1
ATOM 747 C C . ASP A 1 92 ? 27.819 20.788 24.818 1.00 60.44 92 ASP A C 1
ATOM 749 O O . ASP A 1 92 ? 28.095 21.694 24.034 1.00 60.44 92 ASP A O 1
ATOM 753 N N . GLY A 1 93 ? 26.684 20.790 25.519 1.00 56.44 93 GLY A N 1
ATOM 754 C CA . GLY A 1 93 ? 26.102 22.031 26.037 1.00 56.44 93 GLY A CA 1
ATOM 755 C C . GLY A 1 93 ? 25.256 22.907 25.112 1.00 56.44 93 GLY A C 1
ATOM 756 O O . GLY A 1 93 ? 24.731 23.895 25.615 1.00 56.44 93 GLY A O 1
ATOM 757 N N . ASN A 1 94 ? 25.032 22.573 23.838 1.00 49.28 94 ASN A N 1
ATOM 758 C CA . ASN A 1 94 ? 24.121 23.353 22.987 1.00 49.28 94 ASN A CA 1
ATOM 759 C C . ASN A 1 94 ? 22.999 22.492 22.394 1.00 49.28 94 ASN A C 1
ATOM 761 O O . ASN A 1 94 ? 23.208 21.702 21.476 1.00 49.28 94 ASN A O 1
ATOM 765 N N . LEU A 1 95 ? 21.778 22.691 22.899 1.00 51.00 95 LEU A N 1
ATOM 766 C CA . LEU A 1 95 ? 20.556 22.235 22.236 1.00 51.00 95 LEU A CA 1
ATOM 767 C C . LEU A 1 95 ? 20.360 23.034 20.932 1.00 51.00 95 LEU A C 1
ATOM 769 O O . LEU A 1 95 ? 20.512 24.259 20.960 1.00 51.00 95 LEU A O 1
ATOM 773 N N . PRO A 1 96 ? 19.983 22.403 19.804 1.00 47.72 96 PRO A N 1
ATOM 774 C CA . PRO A 1 96 ? 19.521 23.145 18.639 1.00 47.72 96 PRO A CA 1
ATOM 775 C C . PRO A 1 96 ? 18.230 23.892 19.004 1.00 47.72 96 PRO A C 1
ATOM 777 O O . PRO A 1 96 ? 17.317 23.321 19.605 1.00 47.72 96 PRO A O 1
ATOM 780 N N . ALA A 1 97 ? 18.189 25.188 18.691 1.00 53.12 97 ALA A N 1
ATOM 781 C CA . ALA A 1 97 ? 17.029 26.040 18.926 1.00 53.12 97 ALA A CA 1
ATOM 782 C C . ALA A 1 97 ? 15.773 25.470 18.238 1.00 53.12 97 ALA A C 1
ATOM 784 O O . ALA A 1 97 ? 15.873 24.875 17.164 1.00 53.12 97 ALA A O 1
ATOM 785 N N . LYS A 1 98 ? 14.620 25.643 18.899 1.00 46.31 98 LYS A N 1
ATOM 786 C CA . LYS A 1 98 ? 13.288 25.278 18.388 1.00 46.31 98 LYS A CA 1
ATOM 787 C C . LYS A 1 98 ? 12.941 26.002 17.093 1.00 46.31 98 LYS A C 1
ATOM 789 O O . LYS A 1 98 ? 13.316 27.190 16.982 1.00 46.31 98 LYS A O 1
#

pLDDT: mean 84.0, std 15.66, range [46.31, 97.06]